Protein AF-A0A960TDB6-F1 (afdb_monomer_lite)

pLDDT: mean 89.07, std 13.87, range [38.62, 96.88]

Foldseek 3Di:
DVVLLVQLVVLCVVCVVCVVVVNDDPPPDPSNNLSVVLVVLSCVLVDDDPPDDDDPVRNVVSVVCSSCVPVVVPPD

Secondary structure (DSSP, 8-state):
-HHHHHHHHHHHHHHHHHHHTT---TTS-HHHHHHHHHHHHHHHHH---TT----HHHHHHHHHHHHHTTTGGG--

Sequence (76 aa):
NARRLRALLAAYRENEDIINLGAYARGSNADVDRSIDLMPAINAFLRQRIEEGVPFEETIRGLSRLVHAGEEEDLY

Radius of gyration: 14.05 Å; chains: 1; bounding box: 28×38×36 Å

Structure (mmCIF, N/CA/C/O backbone):
data_AF-A0A960TDB6-F1
#
_entry.id   AF-A0A960TDB6-F1
#
loop_
_atom_site.group_PDB
_atom_site.id
_atom_site.type_symbol
_atom_site.label_atom_id
_atom_site.label_alt_id
_atom_site.label_comp_id
_atom_site.label_asym_id
_atom_site.label_entity_id
_atom_site.label_seq_id
_atom_site.pdbx_PDB_ins_code
_atom_site.Cartn_x
_atom_site.Cartn_y
_atom_site.Cartn_z
_atom_site.occupancy
_atom_site.B_iso_or_equiv
_atom_site.auth_seq_id
_atom_site.auth_comp_id
_atom_site.auth_asym_id
_atom_site.auth_atom_id
_atom_site.pdbx_PDB_model_num
ATOM 1 N N . ASN A 1 1 ? 8.341 -7.078 7.039 1.00 83.25 1 ASN A N 1
ATOM 2 C CA . ASN A 1 1 ? 7.015 -6.708 6.490 1.00 83.25 1 ASN A CA 1
ATOM 3 C C . ASN A 1 1 ? 6.815 -5.193 6.413 1.00 83.25 1 ASN A C 1
ATOM 5 O O . ASN A 1 1 ? 6.874 -4.672 5.311 1.00 83.25 1 ASN A O 1
ATOM 9 N N . ALA A 1 2 ? 6.725 -4.441 7.519 1.00 89.94 2 ALA A N 1
ATOM 10 C CA . ALA A 1 2 ? 6.479 -2.982 7.466 1.00 89.94 2 ALA A CA 1
ATOM 11 C C . ALA A 1 2 ? 7.483 -2.165 6.614 1.00 89.94 2 ALA A C 1
ATOM 13 O O . ALA A 1 2 ? 7.079 -1.300 5.844 1.00 89.94 2 ALA A O 1
ATOM 14 N N . ARG A 1 3 ? 8.792 -2.461 6.695 1.00 93.88 3 ARG A N 1
ATOM 15 C CA . ARG A 1 3 ? 9.813 -1.817 5.839 1.00 93.88 3 ARG A CA 1
ATOM 16 C C . ARG A 1 3 ? 9.574 -2.053 4.342 1.00 93.88 3 ARG A C 1
ATOM 18 O O . ARG A 1 3 ? 9.755 -1.132 3.561 1.00 93.88 3 ARG A O 1
ATOM 25 N N . ARG A 1 4 ? 9.131 -3.257 3.965 1.00 91.69 4 ARG A N 1
ATOM 26 C CA . ARG A 1 4 ? 8.848 -3.633 2.571 1.00 91.69 4 ARG A CA 1
ATOM 27 C C . ARG A 1 4 ? 7.628 -2.884 2.036 1.00 91.69 4 ARG A C 1
ATOM 29 O O . ARG A 1 4 ? 7.706 -2.316 0.959 1.00 91.69 4 ARG A O 1
ATOM 36 N N . LEU A 1 5 ? 6.557 -2.778 2.830 1.00 93.25 5 LEU A N 1
ATOM 37 C CA . LEU A 1 5 ? 5.400 -1.944 2.480 1.00 93.25 5 LEU A CA 1
ATOM 38 C C . LEU A 1 5 ? 5.800 -0.472 2.275 1.00 93.25 5 LEU A C 1
ATOM 40 O O . LEU A 1 5 ? 5.382 0.155 1.309 1.00 93.25 5 LEU A O 1
ATOM 44 N N . ARG A 1 6 ? 6.647 0.073 3.160 1.00 95.00 6 ARG A N 1
ATOM 45 C CA . ARG A 1 6 ? 7.160 1.447 3.024 1.00 95.00 6 ARG A CA 1
ATOM 46 C C . ARG A 1 6 ? 8.016 1.637 1.773 1.00 95.00 6 ARG A C 1
ATOM 48 O O . ARG A 1 6 ? 7.918 2.691 1.162 1.00 95.00 6 ARG A O 1
ATOM 55 N N . ALA A 1 7 ? 8.823 0.644 1.400 1.00 94.69 7 ALA A N 1
ATOM 56 C CA . ALA A 1 7 ? 9.615 0.685 0.174 1.00 94.69 7 ALA A CA 1
ATOM 57 C C . ALA A 1 7 ? 8.721 0.696 -1.077 1.00 94.69 7 ALA A C 1
ATOM 59 O O . ALA A 1 7 ? 8.935 1.521 -1.955 1.00 94.69 7 ALA A O 1
ATOM 60 N N . LEU A 1 8 ? 7.668 -0.130 -1.114 1.00 93.88 8 LEU A N 1
ATOM 61 C CA . LEU A 1 8 ? 6.685 -0.125 -2.207 1.00 93.88 8 LEU A CA 1
ATOM 62 C C . LEU A 1 8 ? 5.963 1.227 -2.317 1.00 93.88 8 LEU A C 1
ATOM 64 O O . LEU A 1 8 ? 5.848 1.783 -3.403 1.00 93.88 8 LEU A O 1
ATOM 68 N N . LEU A 1 9 ? 5.524 1.793 -1.188 1.00 95.38 9 LEU A N 1
ATOM 69 C CA . LEU A 1 9 ? 4.914 3.126 -1.157 1.00 95.38 9 LEU A CA 1
ATOM 70 C C . LEU A 1 9 ? 5.875 4.221 -1.637 1.00 95.38 9 LEU A C 1
ATOM 72 O O . LEU A 1 9 ? 5.442 5.151 -2.311 1.00 95.38 9 LEU A O 1
ATOM 76 N N . ALA A 1 10 ? 7.157 4.131 -1.276 1.00 96.88 10 ALA A N 1
ATOM 77 C CA . ALA A 1 10 ? 8.173 5.079 -1.721 1.00 96.88 10 ALA A CA 1
ATOM 78 C C . ALA A 1 10 ? 8.406 4.974 -3.233 1.00 96.88 10 ALA A C 1
ATOM 80 O O . ALA A 1 10 ? 8.304 5.987 -3.916 1.00 96.88 10 ALA A O 1
ATOM 81 N N . ALA A 1 11 ? 8.601 3.760 -3.758 1.00 95.50 11 ALA A N 1
ATOM 82 C CA . ALA A 1 11 ? 8.804 3.520 -5.186 1.00 95.50 11 ALA A CA 1
ATOM 83 C C . ALA A 1 11 ? 7.643 4.058 -6.035 1.00 95.50 11 ALA A C 1
ATOM 85 O O . ALA A 1 11 ? 7.877 4.726 -7.042 1.00 95.50 11 ALA A O 1
ATOM 86 N N . TYR A 1 12 ? 6.397 3.837 -5.600 1.00 96.00 12 TYR A N 1
ATOM 87 C CA . TYR A 1 12 ? 5.232 4.399 -6.281 1.00 96.00 12 TYR A CA 1
ATOM 88 C C . TYR A 1 12 ? 5.230 5.927 -6.232 1.00 96.00 12 TYR A C 1
ATOM 90 O O . TYR A 1 12 ? 5.070 6.567 -7.263 1.00 96.00 12 TYR A O 1
ATOM 98 N N . ARG A 1 13 ? 5.438 6.526 -5.049 1.00 96.00 13 ARG A N 1
ATOM 99 C CA . ARG A 1 13 ? 5.427 7.990 -4.875 1.00 96.00 13 ARG A CA 1
ATOM 100 C C . ARG A 1 13 ? 6.504 8.691 -5.692 1.00 96.00 13 ARG A C 1
ATOM 102 O O . ARG A 1 13 ? 6.242 9.736 -6.268 1.00 96.00 13 ARG A O 1
ATOM 109 N N . GLU A 1 14 ? 7.699 8.118 -5.757 1.00 96.56 14 GLU A N 1
ATOM 110 C CA . GLU A 1 14 ? 8.806 8.658 -6.554 1.00 96.56 14 GLU A CA 1
ATOM 111 C C . GLU A 1 14 ? 8.502 8.657 -8.062 1.00 96.56 14 GLU A C 1
ATOM 113 O O . GLU A 1 14 ? 9.089 9.445 -8.799 1.00 96.56 14 GLU A O 1
ATOM 118 N N . ASN A 1 15 ? 7.570 7.813 -8.517 1.00 96.50 15 ASN A N 1
ATOM 119 C CA . ASN A 1 15 ? 7.198 7.661 -9.927 1.00 96.50 15 ASN A CA 1
ATOM 120 C C . ASN A 1 15 ? 5.753 8.094 -10.226 1.00 96.50 15 ASN A C 1
ATOM 122 O O . ASN A 1 15 ? 5.292 7.943 -11.358 1.00 96.50 15 ASN A O 1
ATOM 126 N N . GLU A 1 16 ? 5.037 8.636 -9.240 1.00 95.50 16 GLU A N 1
ATOM 127 C CA . GLU A 1 16 ? 3.593 8.882 -9.294 1.00 95.50 16 GLU A CA 1
ATOM 128 C C . GLU A 1 16 ? 3.208 9.797 -10.460 1.00 95.50 16 GLU A C 1
ATOM 130 O O . GLU A 1 16 ? 2.268 9.495 -11.191 1.00 95.50 16 GLU A O 1
ATOM 135 N N . ASP A 1 17 ? 3.977 10.859 -10.700 1.00 96.88 17 ASP A N 1
ATOM 136 C CA . ASP A 1 17 ? 3.728 11.790 -11.804 1.00 96.88 17 ASP A CA 1
ATOM 137 C C . ASP A 1 17 ? 3.837 11.099 -13.172 1.00 96.88 17 ASP A C 1
ATOM 139 O O . ASP A 1 17 ? 2.964 11.247 -14.027 1.00 96.88 17 ASP A O 1
ATOM 143 N N . ILE A 1 18 ? 4.885 10.296 -13.376 1.00 95.50 18 ILE A N 1
ATOM 144 C CA . ILE A 1 18 ? 5.136 9.585 -14.639 1.00 95.50 18 ILE A CA 1
ATOM 145 C C . ILE A 1 18 ? 4.071 8.500 -14.860 1.00 95.50 18 ILE A C 1
ATOM 147 O O . ILE A 1 18 ? 3.590 8.323 -15.982 1.00 95.50 18 ILE A O 1
ATOM 151 N N . ILE A 1 19 ? 3.670 7.803 -13.793 1.00 94.50 19 ILE A N 1
ATOM 152 C CA . ILE A 1 19 ? 2.595 6.805 -13.811 1.00 94.50 19 ILE A CA 1
ATOM 153 C C . ILE A 1 19 ? 1.258 7.469 -14.168 1.00 94.50 19 ILE A C 1
ATOM 155 O O . ILE A 1 19 ? 0.580 7.016 -15.089 1.00 94.50 19 ILE A O 1
ATOM 159 N N . ASN A 1 20 ? 0.900 8.568 -13.497 1.00 94.25 20 ASN A N 1
ATOM 160 C CA . ASN A 1 20 ? -0.364 9.283 -13.705 1.00 94.25 20 ASN A CA 1
ATOM 161 C C . ASN A 1 20 ? -0.473 9.900 -15.106 1.00 94.25 20 ASN A C 1
ATOM 163 O O . ASN A 1 20 ? -1.562 9.956 -15.674 1.00 94.25 20 ASN A O 1
ATOM 167 N N . LEU A 1 21 ? 0.650 10.331 -15.683 1.00 96.38 21 LEU A N 1
ATOM 168 C CA . LEU A 1 21 ? 0.722 10.813 -17.065 1.00 96.38 21 LEU A CA 1
ATOM 169 C C . LEU A 1 21 ? 0.697 9.678 -18.106 1.00 96.38 21 LEU A C 1
ATOM 171 O O . LEU A 1 21 ? 0.684 9.956 -19.304 1.00 96.38 21 LEU A O 1
ATOM 175 N N . GLY A 1 22 ? 0.711 8.409 -17.679 1.00 93.94 22 GLY A N 1
ATOM 176 C CA . GLY A 1 22 ? 0.777 7.245 -18.566 1.00 93.94 22 GLY A CA 1
ATOM 177 C C . GLY A 1 22 ? 2.127 7.083 -19.273 1.00 93.94 22 GLY A C 1
ATOM 178 O O . GLY A 1 22 ? 2.225 6.353 -20.255 1.00 93.94 22 GLY A O 1
ATOM 179 N N . ALA A 1 23 ? 3.164 7.772 -18.794 1.00 95.31 23 ALA A N 1
ATOM 180 C CA . ALA A 1 23 ? 4.500 7.780 -19.385 1.00 95.31 23 ALA A CA 1
ATOM 181 C C . ALA A 1 23 ? 5.421 6.688 -18.808 1.00 95.31 23 ALA A C 1
ATOM 183 O O . ALA A 1 23 ? 6.548 6.521 -19.276 1.00 95.31 23 ALA A O 1
ATOM 184 N N . TYR A 1 24 ? 4.967 5.946 -17.793 1.00 95.94 24 TYR A N 1
ATOM 185 C CA . TYR A 1 24 ? 5.751 4.880 -17.174 1.00 95.94 24 TYR A CA 1
ATOM 186 C C . TYR A 1 24 ? 5.747 3.613 -18.042 1.00 95.94 24 TYR A C 1
ATOM 188 O O . TYR A 1 24 ? 4.692 3.086 -18.398 1.00 95.94 24 TYR A O 1
ATOM 196 N N . ALA A 1 25 ? 6.936 3.097 -18.360 1.00 94.62 25 ALA A N 1
ATOM 197 C CA . ALA A 1 25 ? 7.102 1.871 -19.132 1.00 94.62 25 ALA A CA 1
ATOM 198 C C . ALA A 1 25 ? 7.215 0.654 -18.201 1.00 94.62 25 ALA A C 1
ATOM 200 O O . ALA A 1 25 ? 8.189 0.522 -17.456 1.00 94.62 25 ALA A O 1
ATOM 201 N N . ARG A 1 26 ? 6.243 -0.262 -18.272 1.00 92.38 26 ARG A N 1
ATOM 202 C CA . ARG A 1 26 ? 6.268 -1.509 -17.492 1.00 92.38 26 ARG A CA 1
ATOM 203 C C . ARG A 1 26 ? 7.483 -2.365 -17.860 1.00 92.38 26 ARG A C 1
ATOM 205 O O . ARG A 1 26 ? 7.845 -2.450 -19.033 1.00 92.38 26 ARG A O 1
ATOM 212 N N . GLY A 1 27 ? 8.102 -3.000 -16.869 1.00 93.19 27 GLY A N 1
ATOM 213 C CA . GLY A 1 27 ? 9.332 -3.780 -17.021 1.00 93.19 27 GLY A CA 1
ATOM 214 C C . GLY A 1 27 ? 10.615 -2.949 -16.925 1.00 93.19 27 GLY A C 1
ATOM 215 O O . GLY A 1 27 ? 11.703 -3.519 -16.934 1.00 93.19 27 GLY A O 1
ATOM 216 N N . SER A 1 28 ? 10.516 -1.617 -16.825 1.00 91.81 28 SER A N 1
ATOM 217 C CA . SER A 1 28 ? 11.686 -0.742 -16.653 1.00 91.81 28 SER A CA 1
ATOM 218 C C . SER A 1 28 ? 12.268 -0.808 -15.240 1.00 91.81 28 SER A C 1
ATOM 220 O O . SER A 1 28 ? 13.481 -0.688 -15.066 1.00 91.81 28 SER A O 1
ATOM 222 N N . ASN A 1 29 ? 11.419 -1.027 -14.234 1.00 94.31 29 ASN A N 1
ATOM 223 C CA . ASN A 1 29 ? 11.826 -1.206 -12.852 1.00 94.31 29 ASN A CA 1
ATOM 224 C C . ASN A 1 29 ? 10.857 -2.158 -12.137 1.00 94.31 29 ASN A C 1
ATOM 226 O O . ASN A 1 29 ? 9.699 -1.821 -11.900 1.00 94.31 29 ASN A O 1
ATOM 230 N N . ALA A 1 30 ? 11.360 -3.327 -11.736 1.00 92.38 30 ALA A N 1
ATOM 231 C CA . ALA A 1 30 ? 10.560 -4.357 -11.079 1.00 92.38 30 ALA A CA 1
ATOM 232 C C . ALA A 1 30 ? 9.935 -3.895 -9.748 1.00 92.38 30 ALA A C 1
ATOM 234 O O . ALA A 1 30 ? 8.836 -4.332 -9.406 1.00 92.38 30 ALA A O 1
ATOM 235 N N . ASP A 1 31 ? 10.594 -3.000 -9.005 1.00 90.94 31 ASP A N 1
ATOM 236 C CA . ASP A 1 31 ? 10.057 -2.472 -7.747 1.00 90.94 31 ASP A CA 1
ATOM 237 C C . ASP A 1 31 ? 8.898 -1.504 -7.999 1.00 90.94 31 ASP A C 1
ATOM 239 O O . ASP A 1 31 ? 7.890 -1.545 -7.290 1.00 90.94 31 ASP A O 1
ATOM 243 N N . VAL A 1 32 ? 9.012 -0.661 -9.030 1.00 94.69 32 VAL A N 1
ATOM 244 C CA . VAL A 1 32 ? 7.944 0.270 -9.421 1.00 94.69 32 VAL A CA 1
ATOM 245 C C . VAL A 1 32 ? 6.769 -0.499 -10.015 1.00 94.69 32 VAL A C 1
ATOM 247 O O . VAL A 1 32 ? 5.640 -0.271 -9.586 1.00 94.69 32 VAL A O 1
ATOM 250 N N . ASP A 1 33 ? 7.019 -1.476 -10.888 1.00 95.00 33 ASP A N 1
ATOM 251 C CA . ASP A 1 33 ? 5.987 -2.377 -11.417 1.00 95.00 33 ASP A CA 1
ATOM 252 C C . ASP A 1 33 ? 5.211 -3.051 -10.282 1.00 95.00 33 ASP A C 1
ATOM 254 O O . ASP A 1 33 ? 3.984 -2.963 -10.209 1.00 95.00 33 ASP A O 1
ATOM 258 N N . ARG A 1 34 ? 5.933 -3.645 -9.325 1.00 92.62 34 ARG A N 1
ATOM 259 C CA . ARG A 1 34 ? 5.319 -4.304 -8.171 1.00 92.62 34 ARG A CA 1
ATOM 260 C C . ARG A 1 34 ? 4.563 -3.320 -7.282 1.00 92.62 34 ARG A C 1
ATOM 262 O O . ARG A 1 34 ? 3.532 -3.677 -6.714 1.00 92.62 34 ARG A O 1
ATOM 269 N N . SER A 1 35 ? 5.055 -2.090 -7.143 1.00 93.75 35 SER A N 1
ATOM 270 C CA . SER A 1 35 ? 4.353 -1.045 -6.399 1.00 93.75 35 SER A CA 1
ATOM 271 C C . SER A 1 35 ? 3.045 -0.628 -7.069 1.00 93.75 35 SER A C 1
ATOM 273 O O . SER A 1 35 ? 2.055 -0.451 -6.364 1.00 93.75 35 SER A O 1
ATOM 275 N N . ILE A 1 36 ? 3.018 -0.534 -8.404 1.00 94.81 36 ILE A N 1
ATOM 276 C CA . ILE A 1 36 ? 1.824 -0.215 -9.194 1.00 94.81 36 ILE A CA 1
ATOM 277 C C . ILE A 1 36 ? 0.788 -1.324 -9.018 1.00 94.81 36 ILE A C 1
ATOM 279 O O . ILE A 1 36 ? -0.361 -1.041 -8.681 1.00 94.81 36 ILE A O 1
ATOM 283 N N . ASP A 1 37 ? 1.215 -2.579 -9.167 1.00 93.75 37 ASP A N 1
ATOM 284 C CA . ASP A 1 37 ? 0.339 -3.746 -9.058 1.00 93.75 37 ASP A CA 1
ATOM 285 C C . ASP A 1 37 ? -0.280 -3.871 -7.653 1.00 93.75 37 ASP A C 1
ATOM 287 O O . ASP A 1 37 ? -1.460 -4.193 -7.507 1.00 93.75 37 ASP A O 1
ATOM 291 N N . LEU A 1 38 ? 0.494 -3.582 -6.601 1.00 93.50 38 LEU A N 1
ATOM 292 C CA . LEU A 1 38 ? 0.039 -3.699 -5.211 1.00 93.50 38 LEU A CA 1
ATOM 293 C C . LEU A 1 38 ? -0.681 -2.452 -4.683 1.00 93.50 38 LEU A C 1
ATOM 295 O O . LEU A 1 38 ? -1.340 -2.539 -3.643 1.00 93.50 38 LEU A O 1
ATOM 299 N N . MET A 1 39 ? -0.601 -1.304 -5.364 1.00 93.81 39 MET A N 1
ATOM 300 C CA . MET A 1 39 ? -1.158 -0.042 -4.864 1.00 93.81 39 MET A CA 1
ATOM 301 C C . MET A 1 39 ? -2.658 -0.113 -4.520 1.00 93.81 39 MET A C 1
ATOM 303 O O . MET A 1 39 ? -3.039 0.379 -3.453 1.00 93.81 39 MET A O 1
ATOM 307 N N . PRO A 1 40 ? -3.528 -0.766 -5.321 1.00 93.69 40 PRO A N 1
ATOM 308 C CA . PRO A 1 40 ? -4.938 -0.919 -4.965 1.00 93.69 40 PRO A CA 1
ATOM 309 C C . PRO A 1 40 ? -5.142 -1.670 -3.642 1.00 93.69 40 PRO A C 1
ATOM 311 O O . PRO A 1 40 ? -5.935 -1.243 -2.801 1.00 93.69 40 PRO A O 1
ATOM 314 N N . ALA A 1 41 ? -4.393 -2.754 -3.420 1.00 94.06 41 ALA A N 1
ATOM 315 C CA . ALA A 1 41 ? -4.487 -3.561 -2.206 1.00 94.06 41 ALA A CA 1
ATOM 316 C C . ALA A 1 41 ? -3.918 -2.824 -0.982 1.00 94.06 41 ALA A C 1
ATOM 318 O O . ALA A 1 41 ? -4.495 -2.877 0.105 1.00 94.06 41 ALA A O 1
ATOM 319 N N . ILE A 1 42 ? -2.820 -2.085 -1.163 1.00 93.69 42 ILE A N 1
ATOM 320 C CA . ILE A 1 42 ? -2.233 -1.235 -0.122 1.00 93.69 42 ILE A CA 1
ATOM 321 C C . ILE A 1 42 ? -3.229 -0.150 0.301 1.00 93.69 42 ILE A C 1
ATOM 323 O O . ILE A 1 42 ? -3.462 0.035 1.495 1.00 93.69 42 ILE A O 1
ATOM 327 N N . ASN A 1 43 ? -3.863 0.528 -0.658 1.00 94.56 43 ASN A N 1
ATOM 328 C CA . ASN A 1 43 ? -4.869 1.549 -0.375 1.00 94.56 43 ASN A CA 1
ATOM 329 C C . ASN A 1 43 ? -6.086 0.971 0.354 1.00 94.56 43 ASN A C 1
ATOM 331 O O . ASN A 1 43 ? -6.574 1.590 1.297 1.00 94.56 43 ASN A O 1
ATOM 335 N N . ALA A 1 44 ? -6.549 -0.218 -0.039 1.00 93.50 44 ALA A N 1
ATOM 336 C CA . ALA A 1 44 ? -7.647 -0.900 0.642 1.00 93.50 44 ALA A CA 1
ATOM 337 C C . ALA A 1 44 ? -7.303 -1.259 2.097 1.00 93.50 44 ALA A C 1
ATOM 339 O O . ALA A 1 44 ? -8.152 -1.144 2.969 1.00 93.50 44 ALA A O 1
ATOM 340 N N . PHE A 1 45 ? -6.058 -1.649 2.375 1.00 93.94 45 PHE A N 1
ATOM 341 C CA . PHE A 1 45 ? -5.610 -1.968 3.733 1.00 93.94 45 PHE A CA 1
ATOM 342 C C . PHE A 1 45 ? -5.416 -0.736 4.620 1.00 93.94 45 PHE A C 1
ATOM 344 O O . PHE A 1 45 ? -5.691 -0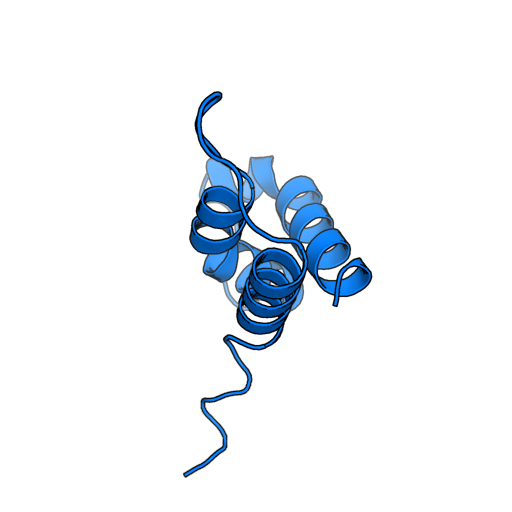.790 5.816 1.00 93.94 45 PHE A O 1
ATOM 351 N N . LEU A 1 46 ? -4.919 0.367 4.055 1.00 93.69 46 LEU A N 1
ATOM 352 C CA . LEU A 1 46 ? -4.660 1.599 4.807 1.00 93.69 46 LEU A CA 1
ATOM 353 C C . LEU A 1 46 ? -5.922 2.444 5.030 1.00 93.69 46 LEU A C 1
ATOM 355 O O . LEU A 1 46 ? -5.927 3.310 5.903 1.00 93.69 46 LEU A O 1
ATOM 359 N N . ARG A 1 47 ? -6.977 2.227 4.239 1.00 94.62 47 ARG A N 1
ATOM 360 C CA . ARG A 1 47 ? -8.234 2.970 4.330 1.00 94.62 47 ARG A CA 1
ATOM 361 C C . ARG A 1 47 ? -9.234 2.221 5.205 1.00 94.62 47 ARG A C 1
ATOM 363 O O . ARG A 1 47 ? -9.617 1.106 4.887 1.00 94.62 47 ARG A O 1
ATOM 370 N N . GLN A 1 48 ? -9.709 2.879 6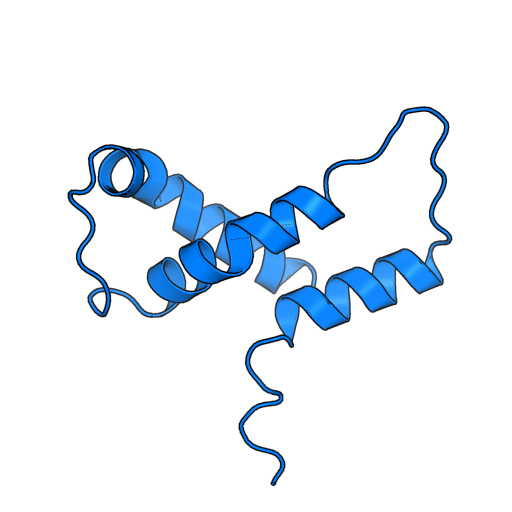.257 1.00 93.38 48 GLN A N 1
ATOM 371 C CA . GLN A 1 48 ? -10.675 2.324 7.209 1.00 93.38 48 GLN A CA 1
ATOM 372 C C . GLN A 1 48 ? -11.758 3.357 7.529 1.00 93.38 48 GLN A C 1
ATOM 374 O O . GLN A 1 48 ? -11.522 4.567 7.418 1.00 93.38 48 GLN A O 1
ATOM 379 N N . ARG A 1 49 ? -12.960 2.894 7.893 1.00 94.56 49 ARG A N 1
ATOM 380 C CA . ARG A 1 49 ? -14.010 3.786 8.418 1.00 94.56 49 ARG A CA 1
ATOM 381 C C . ARG A 1 49 ? -13.698 4.193 9.858 1.00 94.56 49 ARG A C 1
ATOM 383 O O . ARG A 1 49 ? -12.943 3.520 10.548 1.00 94.56 49 ARG A O 1
ATOM 390 N N . ILE A 1 50 ? -14.298 5.284 10.328 1.00 92.94 50 ILE A N 1
ATOM 391 C CA . ILE A 1 50 ? -14.039 5.810 11.682 1.00 92.94 50 ILE A CA 1
ATOM 392 C C 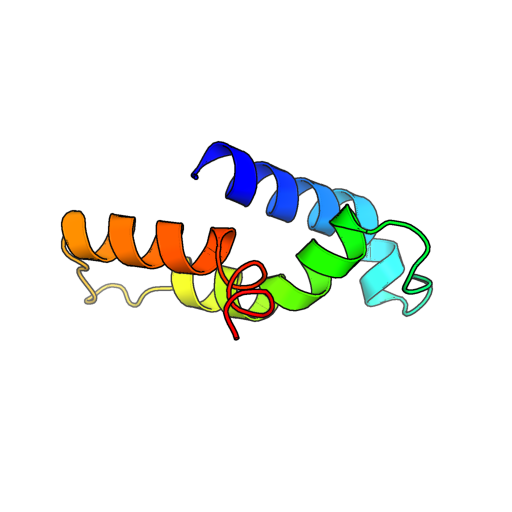. ILE A 1 50 ? -14.491 4.807 12.752 1.00 92.94 50 ILE A C 1
ATOM 394 O O . ILE A 1 50 ? -13.844 4.644 13.781 1.00 92.94 50 ILE A O 1
ATOM 398 N N . GLU A 1 51 ? -15.601 4.124 12.494 1.00 95.31 51 GLU A N 1
ATOM 399 C CA . GLU A 1 51 ? -16.192 3.098 13.347 1.00 95.31 51 GLU A CA 1
ATOM 400 C C . GLU A 1 51 ? -15.551 1.707 13.192 1.00 95.31 51 GLU A C 1
ATOM 402 O O . GLU A 1 51 ? -15.955 0.762 13.869 1.00 95.31 51 GLU A O 1
ATOM 407 N N . GLU A 1 52 ? -14.581 1.554 12.289 1.00 91.75 52 GLU A N 1
ATOM 408 C CA . GLU A 1 52 ? -13.933 0.280 12.005 1.00 91.75 52 GLU A CA 1
ATOM 409 C C . GLU A 1 52 ? -12.692 0.100 12.882 1.00 91.75 52 GLU A C 1
ATOM 411 O O . GLU A 1 52 ? -11.727 0.854 12.800 1.00 91.75 52 GLU A O 1
ATOM 416 N N . GLY A 1 53 ? -12.721 -0.928 13.729 1.00 90.75 53 GLY A N 1
ATOM 417 C CA . GLY A 1 53 ? -11.566 -1.373 14.497 1.00 90.75 53 GLY A CA 1
ATOM 418 C C . GLY A 1 53 ? -11.097 -2.731 13.998 1.00 90.75 53 GLY A C 1
ATOM 419 O O . GLY A 1 53 ? -11.888 -3.670 13.941 1.00 90.75 53 GLY A O 1
ATOM 420 N N . VAL A 1 54 ? -9.808 -2.848 13.681 1.00 92.50 54 VAL A N 1
ATOM 421 C CA . VAL A 1 54 ? -9.186 -4.120 13.295 1.00 92.50 54 VAL A CA 1
ATOM 422 C C . VAL A 1 54 ? -8.276 -4.593 14.431 1.00 92.50 54 VAL A C 1
ATOM 424 O O . VAL A 1 54 ? -7.391 -3.841 14.852 1.00 92.50 54 VAL A O 1
ATOM 427 N N . PRO A 1 55 ? -8.448 -5.823 14.947 1.00 96.25 55 PRO A N 1
ATOM 428 C CA . PRO A 1 55 ? -7.550 -6.385 15.945 1.00 96.25 55 PRO A CA 1
ATOM 429 C C . PRO A 1 55 ? -6.092 -6.369 15.478 1.00 96.25 55 PRO A C 1
ATOM 431 O O . PRO A 1 55 ? -5.784 -6.529 14.293 1.00 96.25 55 PRO A O 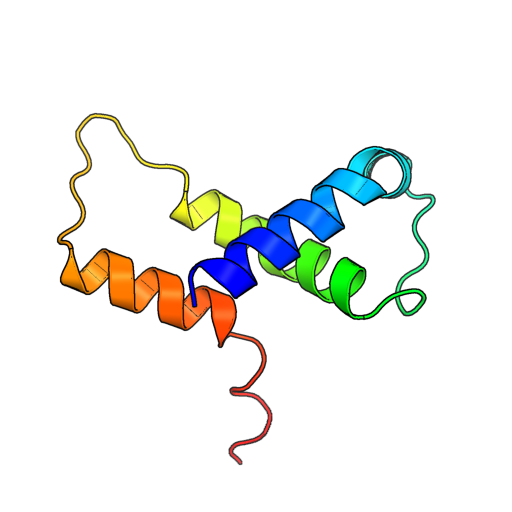1
ATOM 434 N N . PHE A 1 56 ? -5.165 -6.232 16.425 1.00 94.00 56 PHE A N 1
ATOM 435 C CA . PHE A 1 56 ? -3.739 -6.155 16.105 1.00 94.00 56 PHE A CA 1
ATOM 436 C C . PHE A 1 56 ? -3.250 -7.374 15.310 1.00 94.00 56 PHE A C 1
ATOM 438 O O . PHE A 1 56 ? -2.564 -7.227 14.301 1.00 94.00 56 PHE A O 1
ATOM 445 N N . GLU A 1 57 ? -3.654 -8.581 15.709 1.00 95.31 57 GLU A N 1
ATOM 446 C CA . GLU A 1 57 ? -3.273 -9.804 14.997 1.00 95.31 57 GLU A CA 1
ATOM 447 C C . GLU A 1 57 ? -3.773 -9.828 13.552 1.00 95.31 57 GLU A C 1
ATOM 449 O O . GLU A 1 57 ? -3.061 -10.275 12.653 1.00 95.31 57 GLU A O 1
ATOM 454 N N . GLU A 1 58 ? -4.986 -9.338 13.313 1.00 93.88 58 GLU A N 1
ATOM 455 C CA . GLU A 1 58 ? -5.563 -9.273 11.975 1.00 93.88 58 GLU A CA 1
ATOM 456 C C . GLU A 1 58 ? -4.845 -8.229 11.115 1.00 93.88 58 GLU A C 1
ATOM 458 O O . GLU A 1 58 ? -4.520 -8.501 9.958 1.00 93.88 58 GLU A O 1
ATOM 463 N N . THR A 1 59 ? -4.468 -7.095 11.710 1.00 94.56 59 THR A N 1
ATOM 464 C CA . THR A 1 59 ? -3.618 -6.082 11.066 1.00 94.56 59 THR A CA 1
ATOM 465 C C . THR A 1 59 ? -2.277 -6.677 10.628 1.00 94.56 59 THR A C 1
ATOM 467 O O . THR A 1 59 ? -1.837 -6.459 9.497 1.00 94.56 59 THR A O 1
ATOM 470 N N . ILE A 1 60 ? -1.631 -7.477 11.484 1.00 94.88 60 ILE A N 1
ATOM 471 C CA . ILE A 1 60 ? -0.361 -8.140 11.155 1.00 94.88 60 ILE A CA 1
ATOM 472 C C . ILE A 1 60 ? -0.538 -9.171 10.035 1.00 94.88 60 ILE A C 1
ATOM 474 O O . ILE A 1 60 ? 0.282 -9.208 9.113 1.00 94.88 60 ILE A O 1
ATOM 478 N N . ARG A 1 61 ? -1.614 -9.970 10.061 1.00 93.69 61 ARG A N 1
ATOM 479 C CA . ARG A 1 61 ? -1.930 -10.918 8.977 1.00 93.69 61 ARG A CA 1
ATOM 480 C C . ARG A 1 61 ? -2.183 -10.190 7.657 1.00 93.69 61 ARG A C 1
ATOM 482 O O . ARG A 1 61 ? -1.654 -10.604 6.629 1.00 93.69 61 ARG A O 1
ATOM 489 N N . GLY A 1 62 ? -2.932 -9.087 7.682 1.00 92.88 62 GLY A N 1
ATOM 490 C CA . GLY A 1 62 ? -3.170 -8.229 6.519 1.00 92.88 62 GLY A CA 1
ATOM 491 C C . GLY A 1 62 ? -1.873 -7.675 5.931 1.00 92.88 62 GLY A C 1
ATOM 492 O O . GLY A 1 62 ? -1.610 -7.854 4.744 1.00 92.88 62 GLY A O 1
ATOM 493 N N . LEU A 1 63 ? -1.011 -7.107 6.779 1.00 93.19 63 LEU A N 1
ATOM 494 C CA . LEU A 1 63 ? 0.299 -6.605 6.368 1.00 93.19 63 LEU A CA 1
ATOM 495 C C . LEU A 1 63 ? 1.179 -7.708 5.765 1.00 93.19 63 LEU A C 1
ATOM 497 O O . LEU A 1 63 ? 1.879 -7.457 4.788 1.00 93.19 63 LEU A O 1
ATOM 501 N N . SER A 1 64 ? 1.161 -8.911 6.347 1.00 92.94 64 SER A N 1
ATOM 502 C CA . SER A 1 64 ? 1.903 -10.065 5.831 1.00 92.94 64 SER A CA 1
ATOM 503 C C . SER A 1 64 ? 1.406 -10.457 4.442 1.00 92.94 64 SER A C 1
ATOM 505 O O . SER A 1 64 ? 2.208 -10.555 3.519 1.00 92.94 64 SER A O 1
ATOM 507 N N . ARG A 1 65 ? 0.085 -10.586 4.260 1.00 91.12 65 ARG A N 1
ATOM 508 C CA . ARG A 1 65 ? -0.506 -10.895 2.952 1.00 91.12 65 ARG A CA 1
ATOM 509 C C . ARG A 1 65 ? -0.082 -9.880 1.899 1.00 91.12 65 ARG A C 1
ATOM 511 O O . ARG A 1 65 ? 0.429 -10.280 0.871 1.00 91.12 65 ARG A O 1
ATOM 518 N N . LEU A 1 66 ? -0.169 -8.582 2.175 1.00 90.38 66 LEU A N 1
ATOM 519 C CA . LEU A 1 66 ? 0.209 -7.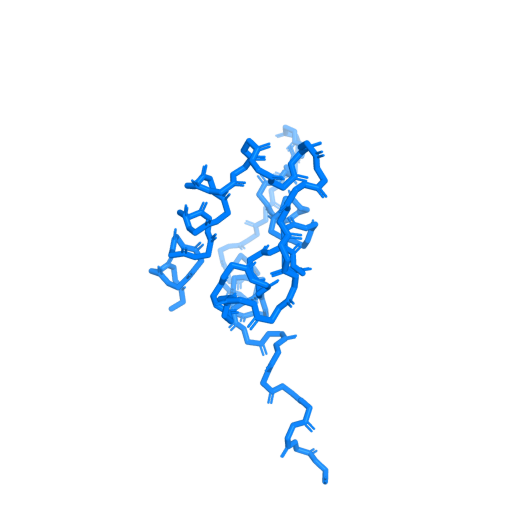551 1.199 1.00 90.38 66 LEU A CA 1
ATOM 520 C C . LEU A 1 66 ? 1.654 -7.646 0.710 1.00 90.38 66 LEU A C 1
ATOM 522 O O . LEU A 1 66 ? 1.924 -7.432 -0.467 1.00 90.38 66 LEU A O 1
ATOM 526 N N . VAL A 1 67 ? 2.596 -7.934 1.609 1.00 88.00 67 VAL A N 1
ATOM 527 C CA . VAL A 1 67 ? 4.014 -7.979 1.236 1.00 88.00 67 VAL A CA 1
ATOM 528 C C . VAL A 1 67 ? 4.436 -9.323 0.647 1.00 88.00 67 VAL A C 1
ATOM 530 O O . VAL A 1 67 ? 5.511 -9.383 0.054 1.00 88.00 67 VAL A O 1
ATOM 533 N N . HIS A 1 68 ? 3.621 -10.369 0.804 1.00 84.75 68 HIS A N 1
ATOM 534 C CA . HIS A 1 68 ? 3.869 -11.721 0.292 1.00 84.75 68 HIS A CA 1
ATOM 535 C C . HIS A 1 68 ? 2.926 -12.127 -0.856 1.00 84.75 68 HIS A C 1
ATOM 537 O O . HIS A 1 68 ? 3.178 -13.137 -1.499 1.00 84.75 68 HIS A O 1
ATOM 543 N N . ALA A 1 69 ? 1.916 -11.317 -1.204 1.00 69.94 69 ALA A N 1
ATOM 544 C CA . ALA A 1 69 ? 0.919 -11.563 -2.263 1.00 69.94 69 ALA A CA 1
ATOM 545 C C . ALA A 1 69 ? 1.480 -11.604 -3.706 1.00 69.94 69 ALA A C 1
ATOM 547 O O . ALA A 1 69 ? 0.733 -11.497 -4.666 1.00 69.94 69 ALA A O 1
ATOM 548 N N . GLY A 1 70 ? 2.793 -11.761 -3.870 1.00 57.91 70 GLY A N 1
ATOM 549 C CA . GLY A 1 70 ? 3.445 -12.060 -5.147 1.00 57.91 70 GLY A CA 1
ATOM 550 C C . GLY A 1 70 ? 4.587 -13.065 -4.984 1.00 57.91 70 GLY A C 1
ATOM 551 O O . GLY A 1 70 ? 5.580 -12.960 -5.688 1.00 57.91 70 GLY A O 1
ATOM 552 N N . GLU A 1 71 ? 4.519 -13.919 -3.958 1.00 57.00 71 GLU A N 1
ATOM 553 C CA . GLU A 1 71 ? 5.429 -15.054 -3.709 1.00 57.00 71 GLU A CA 1
ATOM 554 C C . GLU A 1 71 ? 4.662 -16.396 -3.699 1.00 57.00 71 GLU A C 1
ATOM 556 O O . GLU A 1 71 ? 5.278 -17.453 -3.682 1.00 57.00 71 GLU A O 1
ATOM 561 N N . GLU A 1 72 ? 3.321 -16.375 -3.730 1.00 49.28 72 GLU A N 1
ATOM 562 C CA . GLU A 1 72 ? 2.477 -17.585 -3.730 1.00 49.28 72 GLU A CA 1
ATOM 563 C C . GLU A 1 72 ? 2.375 -18.271 -5.108 1.00 49.28 72 GLU A C 1
ATOM 565 O O . GLU A 1 72 ? 1.837 -19.370 -5.194 1.00 49.28 72 GLU A O 1
ATOM 570 N N . GLU A 1 73 ? 2.917 -17.674 -6.176 1.00 44.53 73 GLU A N 1
ATOM 571 C CA . GLU A 1 73 ? 2.890 -18.250 -7.534 1.00 44.53 73 GLU A CA 1
ATOM 572 C C . GLU A 1 73 ? 3.965 -19.338 -7.768 1.00 44.53 73 GLU A C 1
ATOM 574 O O . GLU A 1 73 ? 3.867 -20.081 -8.737 1.00 44.53 73 GLU A O 1
ATOM 579 N N . ASP A 1 74 ? 4.932 -19.499 -6.851 1.00 42.22 74 ASP A N 1
ATOM 580 C CA . ASP A 1 74 ? 6.042 -20.471 -6.953 1.00 42.22 74 ASP A CA 1
ATOM 581 C C . ASP A 1 74 ? 5.835 -21.761 -6.125 1.00 42.22 74 ASP A C 1
ATOM 583 O O . ASP A 1 74 ? 6.758 -22.561 -5.953 1.00 42.22 74 ASP A O 1
ATOM 587 N N . LEU A 1 75 ? 4.636 -21.981 -5.577 1.00 42.78 75 LEU A N 1
ATOM 588 C CA . LEU A 1 75 ? 4.301 -23.173 -4.785 1.00 42.78 75 LEU A CA 1
ATOM 589 C C . LEU A 1 75 ? 3.221 -24.030 -5.455 1.00 42.78 75 LEU A C 1
ATOM 591 O O . LEU A 1 75 ? 2.204 -24.306 -4.828 1.00 42.78 75 LEU A O 1
ATOM 595 N N . TYR A 1 76 ? 3.472 -24.480 -6.691 1.00 38.62 76 TYR A N 1
ATOM 596 C CA . TYR A 1 76 ?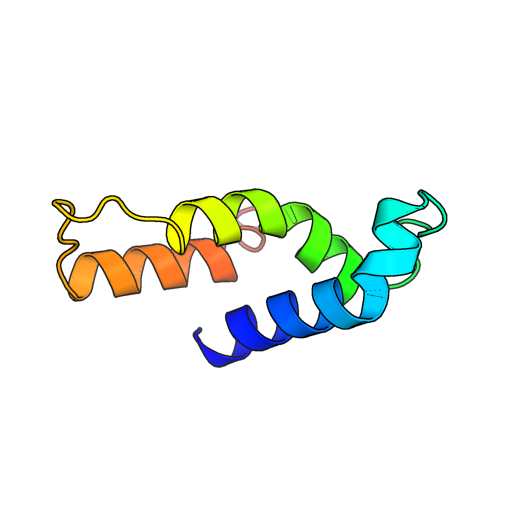 2.919 -25.715 -7.276 1.00 38.62 76 TYR A CA 1
ATOM 597 C C . TYR A 1 76 ? 3.869 -26.313 -8.317 1.00 38.62 76 TYR A C 1
ATOM 599 O O . TYR A 1 76 ? 4.251 -25.587 -9.260 1.00 38.62 76 TYR A O 1
#